Protein AF-A0AA40G8F6-F1 (afdb_monomer)

Solvent-accessible surface area (backbone atoms only — not comparable to full-atom values): 8989 Å² total; per-residue (Å²): 82,66,66,42,16,32,50,40,32,48,75,72,39,63,68,56,96,83,71,46,75,65,54,56,46,56,54,24,53,78,80,39,62,76,85,52,45,80,76,54,57,58,68,60,18,50,58,47,24,55,72,46,55,87,58,47,51,73,54,27,50,50,51,45,51,50,56,50,64,70,40,86,66,68,76,36,51,76,40,75,30,31,43,88,83,57,88,92,52,70,51,58,30,30,41,34,40,45,97,65,30,42,31,39,22,40,66,85,80,64,47,74,76,48,75,44,44,56,92,32,51,76,47,74,48,82,47,94,43,34,42,36,39,35,32,52,46,101,90,52,74,47,81,46,60,35,35,28,95,58,54,76,60,68,82,79,112

pLDDT: mean 87.46, std 9.04, range [50.69, 96.69]

Secondary structure (DSSP, 8-state):
-HHHHHHHHHHH-S--TT--HHHHHHHHHHHS-TTTSTT--HHHHHHHHHHTTT--HHHHHHHHHHHHHTSTTTT-EEEEEE-SS-TTS-SEEEEEE-SSEEEEEETTT--EEEEEEGGGEEEEEE-SSEEEEEEEETTEEEEEEEE-S-GGGGGG-

Sequence (157 aa):
MMLTALQAQLELGDCEDAISDHDYRTISSHCLPTRLVPSLCIEGVLQHHQSLRGMTPPEAKKAFLNLIQSWPLHRATIFDVMQSFTSNWPRVLWLAIDQQGLHLLEHRSRNTLCTYEYSSILSYSPAVSCLMIITGTDKKQSKVILTTSQVISFFFT

Radius of gyration: 20.99 Å; Cα contacts (8 Å, |Δi|>4): 241; chains: 1; bounding box: 42×30×56 Å

Nearest PDB structures (foldseek):
  5xbf-assembly1_A  TM=6.988E-01  e=5.834E-11  Homo sapiens
  5mv9-assembly1_A  TM=7.185E-01  e=4.589E-10  Homo sapiens
  6vgu-assembly1_A  TM=8.161E-01  e=5.091E-09  Mus musculus
  5mv7-assembly1_A  TM=7.018E-01  e=8.618E-10  Homo sapiens
  5mv8-assembly1_A  TM=6.959E-01  e=1.023E-09  Homo sapiens

InterPro domains:
  IPR000299 FERM domain [PS50057] (1-157)
  IPR011993 PH-like domain superfamily [G3DSA:2.30.29.30] (76-153)
  IPR014352 FERM/acyl-CoA-binding protein superfamily [G3DSA:1.20.80.10] (1-71)
  IPR019748 FERM central domain [PF00373] (1-79)
  IPR019748 FERM central domain [cd14473] (2-71)
  IPR035963 FERM superfamily, second domain [SSF47031] (2-73)
  IPR051724 Actin-based Motor Myosin [PTHR46049] (44-152)

Structure (mmCIF, N/CA/C/O backbone):
data_AF-A0AA40G8F6-F1
#
_entr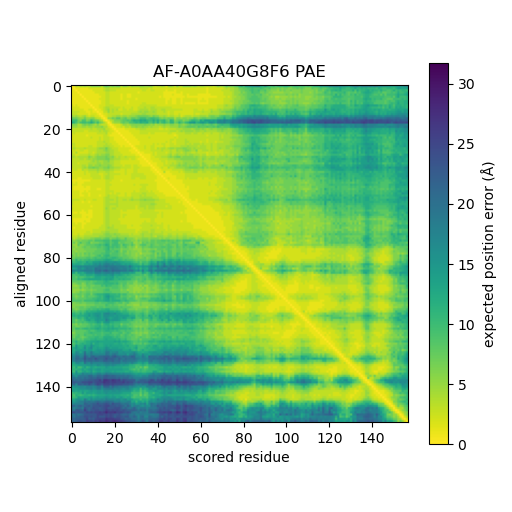y.id   AF-A0AA40G8F6-F1
#
loop_
_atom_site.group_PDB
_atom_site.id
_atom_site.type_symbol
_atom_site.label_atom_id
_atom_site.label_alt_id
_atom_site.label_comp_id
_atom_site.label_asym_id
_atom_site.label_entity_id
_atom_site.label_seq_id
_atom_site.pdbx_PDB_ins_code
_atom_site.Cartn_x
_atom_site.Cartn_y
_atom_site.Cartn_z
_atom_site.occupancy
_atom_site.B_iso_or_equiv
_atom_site.auth_seq_id
_atom_site.auth_comp_id
_atom_site.auth_asym_id
_atom_site.auth_atom_id
_atom_site.pdbx_PDB_model_num
ATOM 1 N N . MET A 1 1 ? 4.322 -5.928 -13.473 1.00 90.44 1 MET A N 1
ATOM 2 C CA . MET A 1 1 ? 4.584 -5.677 -14.907 1.00 90.44 1 MET A CA 1
ATOM 3 C C . MET A 1 1 ? 4.912 -4.208 -15.143 1.00 90.44 1 MET A C 1
ATOM 5 O O . MET A 1 1 ? 6.088 -3.923 -15.283 1.00 90.44 1 MET A O 1
ATOM 9 N N . MET A 1 2 ? 3.953 -3.271 -15.065 1.00 94.75 2 MET A N 1
ATOM 10 C CA . MET A 1 2 ? 4.214 -1.838 -15.326 1.00 94.75 2 MET A CA 1
ATOM 11 C C . MET A 1 2 ? 5.338 -1.214 -14.472 1.00 94.75 2 MET A C 1
ATOM 13 O O . MET A 1 2 ? 6.185 -0.519 -15.013 1.00 94.75 2 MET A O 1
ATOM 17 N N . LEU A 1 3 ? 5.406 -1.496 -13.162 1.00 94.50 3 LEU A N 1
ATOM 18 C CA . LEU A 1 3 ? 6.511 -0.998 -12.322 1.00 94.50 3 LEU A CA 1
ATOM 19 C C . LEU A 1 3 ? 7.887 -1.439 -12.823 1.00 94.50 3 LEU A C 1
ATOM 21 O O . LEU A 1 3 ? 8.806 -0.634 -12.865 1.00 94.50 3 LEU A O 1
ATOM 25 N N . THR A 1 4 ? 8.014 -2.706 -13.219 1.00 94.88 4 THR A N 1
ATOM 26 C CA . THR A 1 4 ? 9.261 -3.245 -13.764 1.00 94.88 4 THR A CA 1
ATOM 27 C C . THR A 1 4 ? 9.594 -2.609 -15.108 1.00 94.88 4 THR A C 1
ATOM 29 O O . THR A 1 4 ? 10.755 -2.321 -15.347 1.00 94.88 4 THR A O 1
ATOM 32 N N . ALA A 1 5 ? 8.597 -2.341 -15.955 1.00 96.00 5 ALA A N 1
ATOM 33 C CA . ALA A 1 5 ? 8.808 -1.649 -17.226 1.00 96.00 5 ALA A CA 1
ATOM 34 C C . ALA A 1 5 ? 9.289 -0.202 -17.020 1.00 96.00 5 ALA A C 1
ATOM 36 O O . ALA A 1 5 ? 10.236 0.226 -17.666 1.00 96.00 5 ALA A O 1
ATOM 37 N N . LEU A 1 6 ? 8.694 0.529 -16.072 1.00 96.69 6 LEU A N 1
ATOM 38 C CA . LEU A 1 6 ? 9.132 1.880 -15.701 1.00 96.69 6 LEU A CA 1
ATOM 39 C C . LEU A 1 6 ? 10.528 1.885 -15.062 1.00 96.69 6 LEU A C 1
ATOM 41 O O . LEU A 1 6 ? 11.315 2.789 -15.327 1.00 96.69 6 LEU A O 1
ATOM 45 N N . GLN A 1 7 ? 10.845 0.877 -14.243 1.00 95.75 7 GLN A N 1
ATOM 46 C CA . GLN A 1 7 ? 12.183 0.707 -13.676 1.00 95.75 7 GLN A CA 1
ATOM 47 C C . GLN A 1 7 ? 13.212 0.356 -14.762 1.00 95.75 7 GLN A C 1
ATOM 49 O O . GLN A 1 7 ? 14.319 0.880 -14.733 1.00 95.75 7 GLN A O 1
ATOM 54 N N . ALA A 1 8 ? 12.842 -0.471 -15.744 1.00 94.56 8 ALA A N 1
ATOM 55 C CA . ALA A 1 8 ? 13.693 -0.787 -16.886 1.00 94.56 8 ALA A CA 1
ATOM 56 C C . ALA A 1 8 ? 13.959 0.455 -17.743 1.00 94.56 8 ALA A C 1
ATOM 58 O O . ALA A 1 8 ? 15.118 0.740 -18.015 1.00 94.56 8 ALA A O 1
ATOM 59 N N . GLN A 1 9 ? 12.932 1.259 -18.039 1.00 95.88 9 GLN A N 1
ATOM 60 C CA . GLN A 1 9 ? 13.098 2.533 -18.749 1.00 95.88 9 GLN A CA 1
ATOM 61 C C . GLN A 1 9 ? 14.025 3.496 -17.986 1.00 95.88 9 GLN A C 1
ATOM 63 O O . GLN A 1 9 ? 14.778 4.260 -18.585 1.00 95.88 9 GLN A O 1
ATOM 68 N N . LEU A 1 10 ? 13.980 3.473 -16.650 1.00 94.50 10 LEU A N 1
ATOM 69 C CA . LEU A 1 10 ? 14.823 4.314 -15.801 1.00 94.50 10 LEU A CA 1
ATOM 70 C C . LEU A 1 10 ? 16.293 3.863 -15.780 1.00 94.50 10 LEU A C 1
ATOM 72 O O . LEU A 1 10 ? 17.177 4.717 -15.743 1.00 94.50 10 LEU A O 1
ATOM 76 N N . GLU A 1 11 ? 16.550 2.553 -15.753 1.00 92.62 11 GLU A N 1
ATOM 77 C CA . GLU A 1 11 ? 17.901 1.983 -15.634 1.00 92.62 11 GLU A CA 1
ATOM 78 C C . GLU A 1 11 ? 18.586 1.756 -16.990 1.00 92.62 11 GLU A C 1
ATOM 80 O O . GLU A 1 11 ? 19.789 1.985 -17.107 1.00 92.62 11 GLU A O 1
ATOM 85 N N . LEU A 1 12 ? 17.835 1.316 -18.002 1.00 90.88 12 LEU A N 1
ATOM 86 C CA . LEU A 1 12 ? 18.343 0.912 -19.317 1.00 90.88 12 LEU A CA 1
ATOM 87 C C . LEU A 1 12 ? 18.024 1.918 -20.434 1.00 90.88 12 LEU A C 1
ATOM 89 O O . LEU A 1 12 ? 18.681 1.887 -21.470 1.00 90.88 12 LEU A O 1
ATOM 93 N N . GLY A 1 13 ? 17.059 2.821 -20.235 1.00 90.81 13 GLY A N 1
ATOM 94 C CA . GLY A 1 13 ? 16.551 3.689 -21.302 1.00 90.81 13 GLY A CA 1
ATOM 95 C C . GLY A 1 13 ? 15.536 2.970 -22.190 1.00 90.81 13 GLY A C 1
ATOM 96 O O . GLY A 1 13 ? 14.836 2.084 -21.719 1.00 90.81 13 GLY A O 1
ATOM 97 N N . ASP A 1 14 ? 15.432 3.370 -23.459 1.00 92.56 14 ASP A N 1
ATOM 98 C CA . ASP A 1 14 ? 14.458 2.790 -24.389 1.00 92.56 14 ASP A CA 1
ATOM 99 C C . ASP A 1 14 ? 14.663 1.279 -24.588 1.00 92.56 14 ASP A C 1
ATOM 101 O O . ASP A 1 14 ? 15.783 0.774 -24.619 1.00 92.56 14 ASP A O 1
ATOM 105 N N . CYS A 1 15 ? 13.559 0.553 -24.779 1.00 89.06 15 CYS A N 1
ATOM 106 C CA . CYS A 1 15 ? 13.601 -0.880 -25.043 1.00 89.06 15 CYS A CA 1
ATOM 107 C C . CYS A 1 15 ? 14.349 -1.201 -26.352 1.00 89.06 15 CYS A C 1
ATOM 109 O O . CYS A 1 15 ? 13.868 -0.877 -27.440 1.00 89.06 15 CYS A O 1
ATOM 111 N N . GLU A 1 16 ? 15.471 -1.914 -26.239 1.00 83.25 16 GLU A N 1
ATOM 112 C CA . GLU A 1 16 ? 16.251 -2.457 -27.358 1.00 83.25 16 GLU A CA 1
ATOM 113 C C . GLU A 1 16 ? 16.107 -3.987 -27.455 1.00 83.25 16 GLU A C 1
ATOM 115 O O . GLU A 1 16 ? 15.817 -4.661 -26.465 1.00 83.25 16 GLU A O 1
ATOM 120 N N . ASP A 1 17 ? 16.365 -4.555 -28.638 1.00 73.50 17 ASP A N 1
ATOM 121 C CA . ASP A 1 17 ? 16.256 -6.004 -28.895 1.00 73.50 17 ASP A CA 1
ATOM 122 C C . ASP A 1 17 ? 17.283 -6.852 -28.114 1.00 73.50 17 ASP A C 1
ATOM 124 O O . ASP A 1 17 ? 17.166 -8.074 -28.047 1.00 73.50 17 ASP A O 1
ATOM 128 N N . ALA A 1 18 ? 18.298 -6.219 -27.518 1.00 78.06 18 ALA A N 1
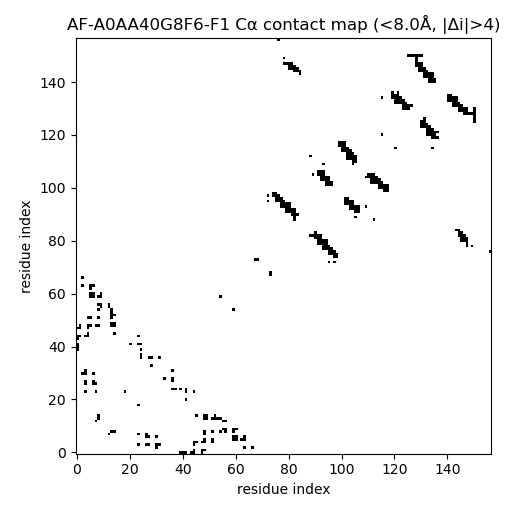ATOM 129 C CA . ALA A 1 18 ? 19.367 -6.891 -26.781 1.00 78.06 18 ALA A CA 1
ATOM 130 C C . ALA A 1 18 ? 19.030 -7.194 -25.308 1.00 78.06 18 ALA A C 1
ATOM 132 O O . ALA A 1 18 ? 19.803 -7.891 -24.649 1.00 78.06 18 ALA A O 1
ATOM 133 N N . ILE A 1 19 ? 17.915 -6.680 -24.772 1.00 82.94 19 ILE A N 1
ATOM 134 C CA . ILE A 1 19 ? 17.568 -6.851 -23.353 1.00 82.94 19 ILE A CA 1
ATOM 135 C C . ILE A 1 19 ? 17.064 -8.277 -23.122 1.00 82.94 19 ILE A C 1
ATOM 137 O O . ILE A 1 19 ? 16.036 -8.683 -23.665 1.00 82.94 19 ILE A O 1
ATOM 141 N N . SER A 1 20 ? 17.772 -9.037 -22.288 1.00 87.06 20 SER A N 1
ATOM 142 C CA . SER A 1 20 ? 17.421 -10.424 -22.000 1.00 87.06 20 SER A CA 1
ATOM 143 C C . SER A 1 20 ? 16.356 -10.540 -20.907 1.00 87.06 20 SER A C 1
ATOM 145 O O . SER A 1 20 ? 16.195 -9.675 -20.042 1.00 87.06 20 SER A O 1
ATOM 147 N N . ASP A 1 21 ? 15.672 -11.684 -20.866 1.00 88.62 21 ASP A N 1
ATOM 148 C CA . ASP A 1 21 ? 14.757 -12.024 -19.771 1.00 88.62 21 ASP A CA 1
ATOM 149 C C . ASP A 1 21 ? 15.435 -11.976 -18.393 1.00 88.62 21 ASP A C 1
ATOM 151 O O . ASP A 1 21 ? 14.791 -11.677 -17.382 1.00 88.62 21 ASP A O 1
ATOM 155 N N . HIS A 1 22 ? 16.733 -12.287 -18.337 1.00 88.44 22 HIS A N 1
ATOM 156 C CA . HIS A 1 22 ? 17.507 -12.233 -17.102 1.00 88.44 22 HIS A CA 1
ATOM 157 C C . HIS A 1 22 ? 17.640 -10.794 -16.591 1.00 88.44 22 HIS A C 1
ATOM 159 O O . HIS A 1 22 ? 17.483 -10.563 -15.391 1.00 88.44 22 HIS A O 1
ATOM 165 N N . ASP A 1 23 ? 17.826 -9.828 -17.490 1.00 90.88 23 ASP A N 1
ATOM 166 C CA . ASP A 1 23 ? 17.951 -8.411 -17.140 1.00 90.88 23 ASP A CA 1
ATOM 167 C C . ASP A 1 23 ? 16.649 -7.884 -16.535 1.00 90.88 23 ASP A C 1
ATOM 169 O O . ASP A 1 23 ? 16.657 -7.302 -15.449 1.00 90.88 23 ASP A O 1
ATOM 173 N N . TYR A 1 24 ? 15.500 -8.195 -17.148 1.00 91.94 24 TYR A N 1
ATOM 174 C CA . TYR A 1 24 ? 14.199 -7.823 -16.583 1.00 91.94 24 TYR A CA 1
ATOM 175 C C . TYR A 1 24 ? 13.951 -8.448 -15.211 1.00 91.94 24 TYR A C 1
ATOM 177 O O . TYR A 1 24 ? 13.346 -7.811 -14.344 1.00 91.94 24 TYR A O 1
ATOM 185 N N . ARG A 1 25 ? 14.415 -9.680 -14.974 1.00 91.88 25 ARG A N 1
ATOM 186 C CA . ARG A 1 25 ? 14.299 -10.315 -13.654 1.00 91.88 25 ARG A CA 1
ATOM 187 C C . ARG A 1 25 ? 15.182 -9.625 -12.622 1.00 91.88 25 ARG A C 1
ATOM 189 O O . ARG A 1 25 ? 14.695 -9.359 -11.521 1.00 91.88 25 ARG A O 1
ATOM 196 N N . THR A 1 26 ? 16.409 -9.272 -12.982 1.00 91.94 26 THR A N 1
ATOM 197 C CA . THR A 1 26 ? 17.320 -8.509 -12.119 1.00 91.94 26 THR A CA 1
ATOM 198 C C . THR A 1 26 ? 16.720 -7.150 -11.762 1.00 91.94 26 THR A C 1
ATOM 200 O O . T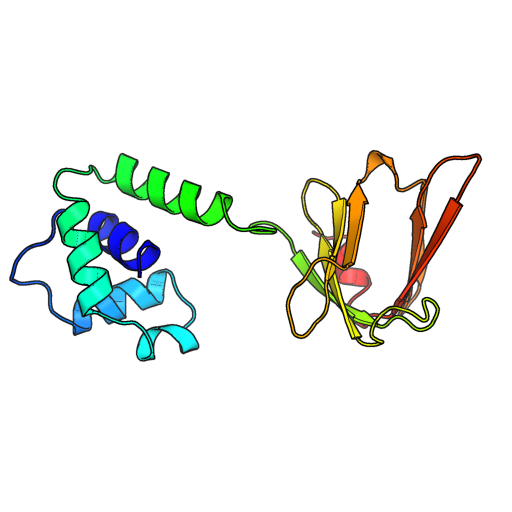HR A 1 26 ? 16.530 -6.866 -10.581 1.00 91.94 26 THR A O 1
ATOM 203 N N . ILE A 1 27 ? 16.262 -6.379 -12.748 1.00 92.81 27 ILE A N 1
ATOM 204 C CA . ILE A 1 27 ? 15.613 -5.073 -12.540 1.00 92.81 27 ILE A CA 1
ATOM 205 C C . ILE A 1 27 ? 14.347 -5.209 -11.690 1.00 92.81 27 ILE A C 1
ATOM 207 O O . ILE A 1 27 ? 14.075 -4.409 -10.791 1.00 92.81 27 ILE A O 1
ATOM 211 N N . SER A 1 28 ? 13.556 -6.259 -11.922 1.00 92.31 28 SER A N 1
ATOM 212 C CA . SER A 1 28 ? 12.354 -6.495 -11.125 1.00 92.31 28 SER A CA 1
ATOM 213 C C . SER A 1 28 ? 12.663 -6.733 -9.648 1.00 92.31 28 SER A C 1
ATOM 215 O O . SER A 1 28 ? 11.858 -6.351 -8.804 1.00 92.31 28 SER A O 1
ATOM 217 N N . SER A 1 29 ? 13.833 -7.287 -9.315 1.00 91.19 29 SER A N 1
ATOM 218 C CA . SER A 1 29 ? 14.252 -7.496 -7.926 1.00 91.19 29 SER A CA 1
ATOM 219 C C . SER A 1 29 ? 14.558 -6.192 -7.182 1.00 91.19 29 SER A C 1
ATOM 221 O O . SER A 1 29 ? 14.472 -6.164 -5.957 1.00 91.19 29 SER A O 1
ATOM 223 N N . HIS A 1 30 ? 14.833 -5.098 -7.904 1.00 90.06 30 HIS A N 1
ATOM 224 C CA . HIS A 1 30 ? 15.049 -3.775 -7.311 1.00 90.06 30 HIS A CA 1
ATOM 225 C C . HIS A 1 30 ? 13.740 -3.124 -6.843 1.00 90.06 30 HIS A C 1
ATOM 227 O O . HIS A 1 30 ? 13.748 -2.301 -5.929 1.00 90.06 30 HIS A O 1
ATOM 233 N N . CYS A 1 31 ? 12.609 -3.473 -7.466 1.00 90.44 31 CYS A N 1
ATOM 234 C CA . CYS A 1 31 ? 11.321 -2.814 -7.234 1.00 90.44 31 CYS A CA 1
ATOM 235 C C . CYS A 1 31 ? 10.205 -3.745 -6.735 1.00 90.44 31 CYS A C 1
ATOM 237 O O . CYS A 1 31 ? 9.161 -3.259 -6.299 1.00 90.44 31 CYS A O 1
ATOM 239 N N . LEU A 1 32 ? 10.396 -5.067 -6.780 1.00 91.62 32 LEU A N 1
ATOM 240 C CA . LEU A 1 32 ? 9.420 -6.065 -6.346 1.00 91.62 32 LEU A CA 1
ATOM 241 C C . LEU A 1 32 ? 10.001 -6.993 -5.269 1.00 91.62 32 LEU A C 1
ATOM 243 O O . LEU A 1 32 ? 11.179 -7.344 -5.310 1.00 91.62 32 LEU A O 1
ATOM 247 N N . PRO A 1 33 ? 9.161 -7.491 -4.343 1.00 89.12 33 PRO A N 1
ATOM 248 C CA . PRO A 1 33 ? 9.551 -8.553 -3.425 1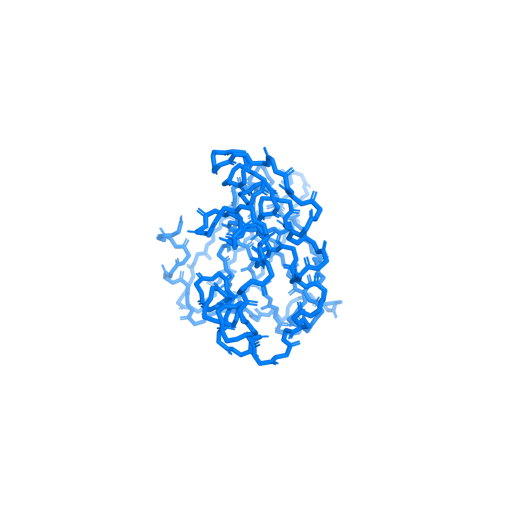.00 89.12 33 PRO A CA 1
ATOM 249 C C . PRO A 1 33 ? 10.066 -9.792 -4.165 1.00 89.12 33 PRO A C 1
ATOM 251 O O . PRO A 1 33 ? 9.449 -10.246 -5.131 1.00 89.12 3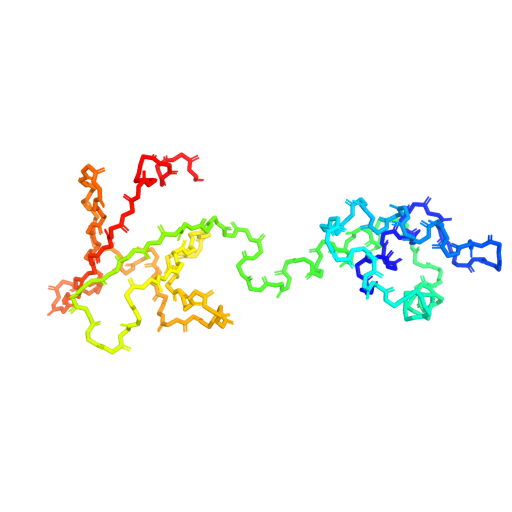3 PRO A O 1
ATOM 254 N N . THR A 1 34 ? 11.117 -10.419 -3.633 1.00 87.50 34 THR A N 1
ATOM 255 C CA . THR A 1 34 ? 11.760 -11.619 -4.208 1.00 87.50 34 THR A CA 1
ATOM 256 C C . THR A 1 34 ? 10.792 -12.767 -4.488 1.00 87.50 34 THR A C 1
ATOM 258 O O . THR A 1 34 ? 10.995 -13.528 -5.426 1.00 87.50 34 THR A O 1
ATOM 261 N N . ARG A 1 35 ? 9.696 -12.878 -3.727 1.00 89.56 35 ARG A N 1
ATOM 262 C CA . ARG A 1 35 ? 8.649 -13.889 -3.951 1.00 89.56 35 ARG A CA 1
ATOM 263 C C . ARG A 1 35 ? 7.822 -13.666 -5.220 1.00 89.56 35 ARG A C 1
ATOM 265 O O . ARG A 1 35 ? 7.255 -14.624 -5.729 1.00 89.56 35 ARG A O 1
ATOM 272 N N . LEU A 1 36 ? 7.720 -12.429 -5.705 1.00 87.69 36 LEU A N 1
ATOM 273 C CA . LEU A 1 36 ? 6.911 -12.076 -6.879 1.00 87.69 36 LEU A CA 1
ATOM 274 C C . LEU A 1 36 ? 7.720 -12.077 -8.180 1.00 87.69 36 LEU A C 1
ATOM 276 O O . LEU A 1 36 ? 7.143 -12.253 -9.253 1.00 87.69 36 LEU A O 1
ATOM 280 N N . VAL A 1 37 ? 9.043 -11.926 -8.086 1.00 89.31 37 VAL A N 1
ATOM 281 C CA . VAL A 1 37 ? 9.962 -11.916 -9.236 1.00 89.31 37 VAL A CA 1
ATOM 282 C C . VAL A 1 37 ? 9.850 -13.185 -10.103 1.00 89.31 37 VAL A C 1
ATOM 284 O O . VAL A 1 37 ? 9.753 -13.051 -11.325 1.00 89.31 37 VAL A O 1
ATOM 287 N N . PRO A 1 38 ? 9.784 -14.416 -9.548 1.00 89.00 38 PRO A N 1
ATOM 288 C CA . PRO A 1 38 ? 9.656 -15.625 -10.364 1.00 89.00 38 PRO A CA 1
ATOM 289 C C . PRO A 1 38 ? 8.348 -15.677 -11.162 1.00 89.00 38 PRO A C 1
ATOM 291 O O . PRO A 1 38 ? 8.353 -16.094 -12.316 1.00 89.00 38 PRO A O 1
ATOM 294 N N . SER A 1 39 ? 7.246 -15.202 -10.573 1.00 88.94 39 SER A N 1
ATOM 295 C CA . SER A 1 39 ? 5.908 -15.189 -11.185 1.00 88.94 39 SER A CA 1
ATOM 296 C C . SER A 1 39 ? 5.675 -14.054 -12.189 1.00 88.94 39 SER A C 1
ATOM 298 O O . SER A 1 39 ? 4.574 -13.914 -12.718 1.00 88.94 39 SER A O 1
ATOM 300 N N . LEU A 1 40 ? 6.675 -13.205 -12.430 1.00 91.19 40 LEU A N 1
ATOM 301 C CA . LEU A 1 40 ? 6.543 -12.066 -13.328 1.00 91.19 40 LEU A CA 1
ATOM 302 C C . LEU A 1 40 ? 6.453 -12.525 -14.791 1.00 91.19 40 LEU A C 1
ATOM 304 O O . LEU A 1 40 ? 7.337 -13.222 -15.288 1.00 91.19 40 LEU A O 1
ATOM 308 N N . CYS A 1 41 ? 5.405 -12.082 -15.490 1.00 93.25 41 CYS A N 1
ATOM 309 C CA . CYS A 1 41 ? 5.287 -12.236 -16.937 1.00 93.25 41 CYS A CA 1
ATOM 310 C C . CYS A 1 41 ? 6.232 -11.249 -17.636 1.00 93.25 41 CYS A C 1
ATOM 312 O O . CYS A 1 41 ? 5.954 -10.048 -17.669 1.00 93.25 41 CYS A O 1
ATOM 314 N N . ILE A 1 42 ? 7.354 -11.754 -18.153 1.00 92.12 42 ILE A N 1
ATOM 315 C CA . ILE A 1 42 ? 8.390 -10.936 -18.801 1.00 92.12 42 ILE A CA 1
ATOM 316 C C . ILE A 1 42 ? 7.899 -10.377 -20.137 1.00 92.12 42 ILE A C 1
ATOM 318 O O . ILE A 1 42 ? 8.118 -9.204 -20.412 1.00 92.12 42 ILE A O 1
ATOM 322 N N . GLU A 1 43 ? 7.134 -11.152 -20.905 1.00 91.44 43 GLU A N 1
ATOM 323 C CA . GLU A 1 43 ? 6.5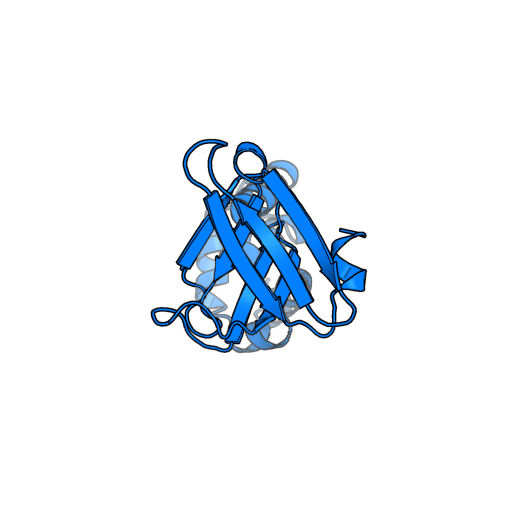36 -10.685 -22.160 1.00 91.44 43 GLU A CA 1
ATOM 324 C C . GLU A 1 43 ? 5.648 -9.447 -21.944 1.00 91.44 43 GLU A C 1
ATOM 326 O O . GLU A 1 43 ? 5.755 -8.458 -22.666 1.00 91.44 43 GLU A O 1
ATOM 331 N N . GLY A 1 44 ? 4.837 -9.440 -20.882 1.00 93.38 44 GLY A N 1
ATOM 332 C CA . GLY A 1 44 ? 4.037 -8.268 -20.520 1.00 93.38 44 GLY A CA 1
ATOM 333 C C . GLY A 1 44 ? 4.884 -7.075 -20.060 1.00 93.38 44 GLY A C 1
ATOM 334 O O . GLY A 1 44 ? 4.518 -5.926 -20.300 1.00 93.38 44 GLY A O 1
ATOM 335 N N . VAL A 1 45 ? 6.030 -7.316 -19.410 1.00 94.44 45 VAL A N 1
ATOM 3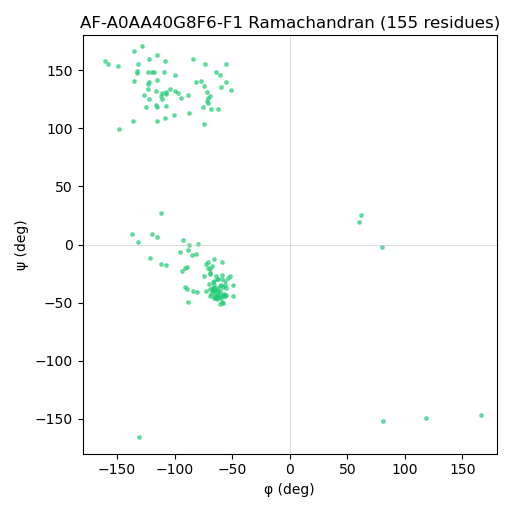36 C CA . VAL A 1 45 ? 6.989 -6.248 -19.072 1.00 94.44 45 VAL A CA 1
ATOM 337 C C . VAL A 1 45 ? 7.590 -5.650 -20.341 1.00 94.44 45 VAL A C 1
ATOM 339 O O . VAL A 1 45 ? 7.601 -4.429 -20.458 1.00 94.44 45 VAL A O 1
ATOM 342 N N . LEU A 1 46 ? 8.017 -6.485 -21.291 1.00 93.25 46 LEU A N 1
ATOM 343 C CA . LEU A 1 46 ? 8.571 -6.065 -22.579 1.00 93.25 46 LEU A CA 1
ATOM 344 C C . LEU A 1 46 ? 7.577 -5.191 -23.353 1.00 93.25 46 LEU A C 1
ATOM 346 O O . LEU A 1 46 ? 7.925 -4.089 -23.763 1.00 93.25 46 LEU A O 1
ATOM 350 N N . GLN A 1 47 ? 6.325 -5.638 -23.489 1.00 93.94 47 GLN A N 1
ATOM 351 C CA . GLN A 1 47 ? 5.273 -4.878 -24.176 1.00 93.94 47 GLN A CA 1
ATOM 352 C C . GLN A 1 47 ? 5.059 -3.495 -23.547 1.00 93.94 47 GLN A C 1
ATOM 354 O O . GLN A 1 47 ? 4.963 -2.487 -24.248 1.00 93.94 47 GLN A O 1
ATOM 359 N N . HIS A 1 48 ? 5.019 -3.424 -22.213 1.00 95.69 48 HIS A N 1
ATOM 360 C CA . HIS A 1 48 ? 4.930 -2.140 -21.526 1.00 95.69 48 HIS A CA 1
ATOM 361 C C . HIS A 1 48 ? 6.194 -1.299 -21.714 1.00 95.69 48 HIS A C 1
ATOM 363 O O . HIS A 1 48 ? 6.070 -0.102 -21.944 1.00 95.69 48 HIS A O 1
ATOM 369 N N . HIS A 1 49 ? 7.386 -1.890 -21.673 1.00 95.38 49 HIS A N 1
ATOM 370 C CA . HIS A 1 49 ? 8.641 -1.161 -21.853 1.00 95.38 49 HIS A CA 1
ATOM 371 C C . HIS A 1 49 ? 8.739 -0.542 -23.254 1.00 95.38 49 HIS A C 1
ATOM 373 O O . HIS A 1 49 ? 9.022 0.644 -23.385 1.00 95.38 49 HIS A O 1
ATOM 379 N N . GLN A 1 50 ? 8.368 -1.291 -24.295 1.00 94.69 50 GLN A N 1
ATOM 380 C CA . GLN A 1 50 ? 8.273 -0.785 -25.669 1.00 94.69 50 GLN A CA 1
ATOM 381 C C . GLN A 1 50 ? 7.308 0.404 -25.789 1.00 94.69 50 GLN A C 1
ATOM 383 O O . GLN A 1 50 ? 7.573 1.345 -26.536 1.00 94.69 50 GLN A O 1
ATOM 388 N N . SER A 1 51 ? 6.207 0.400 -25.028 1.00 95.25 51 SER A N 1
ATOM 389 C CA . SER A 1 51 ? 5.242 1.510 -25.022 1.00 95.25 51 SER A CA 1
ATOM 390 C C . SER A 1 51 ? 5.752 2.790 -24.346 1.00 95.25 51 SER A C 1
ATOM 392 O O . SER A 1 51 ? 5.156 3.848 -24.532 1.00 95.25 51 SER A O 1
ATOM 394 N N . LEU A 1 52 ? 6.846 2.710 -23.580 1.00 95.25 52 LEU A N 1
ATOM 395 C CA . LEU A 1 52 ? 7.466 3.843 -22.884 1.00 95.25 52 LEU A CA 1
ATOM 396 C C . LEU A 1 52 ? 8.570 4.520 -23.710 1.00 95.25 52 LEU A C 1
ATOM 398 O O . LEU A 1 52 ? 9.204 5.447 -23.216 1.00 95.25 52 L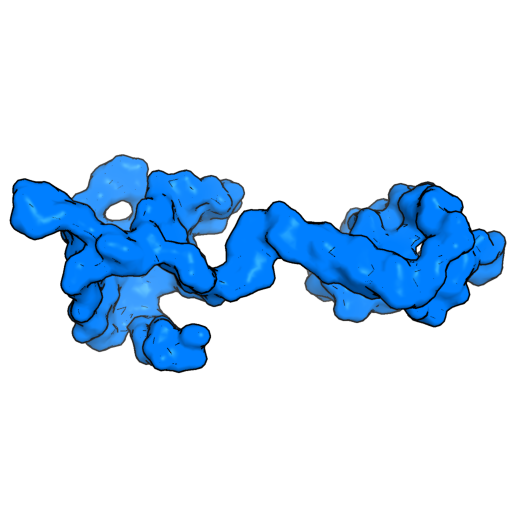EU A O 1
ATOM 402 N N . ARG A 1 53 ? 8.797 4.090 -24.956 1.00 94.69 53 ARG A N 1
ATOM 403 C CA . ARG A 1 53 ? 9.852 4.626 -25.823 1.00 94.69 53 ARG A CA 1
ATOM 404 C C . ARG A 1 53 ? 9.816 6.155 -25.912 1.00 94.69 53 ARG A C 1
ATOM 406 O O . ARG A 1 53 ? 8.767 6.749 -26.163 1.00 94.69 53 ARG A O 1
ATOM 413 N N . GLY A 1 54 ? 10.978 6.782 -25.766 1.00 94.44 54 GLY A N 1
ATOM 414 C CA . GLY A 1 54 ? 11.148 8.232 -25.759 1.00 94.44 54 GLY A CA 1
ATOM 415 C C . GLY A 1 54 ? 10.814 8.890 -24.419 1.00 94.44 54 GLY A C 1
ATOM 416 O O . GLY A 1 54 ? 10.989 10.101 -24.289 1.00 94.44 54 GLY A O 1
ATOM 417 N N . MET A 1 55 ? 10.365 8.126 -23.416 1.00 96.44 55 MET A N 1
ATOM 418 C CA . MET A 1 55 ? 10.181 8.631 -22.060 1.00 96.44 55 MET A CA 1
ATOM 419 C C . MET A 1 55 ? 11.542 8.862 -21.411 1.00 96.44 55 MET A C 1
ATOM 421 O O . MET A 1 55 ? 12.365 7.954 -21.277 1.00 96.44 55 MET A O 1
ATOM 425 N N . THR A 1 56 ? 11.768 10.089 -20.961 1.00 96.25 56 THR A N 1
ATOM 426 C CA . THR A 1 56 ? 13.029 10.459 -20.320 1.00 96.25 56 THR A CA 1
ATOM 427 C C . THR A 1 56 ? 13.132 9.860 -18.905 1.00 96.25 56 THR A C 1
ATOM 429 O O . THR A 1 56 ? 12.110 9.645 -18.245 1.00 96.25 56 THR A O 1
ATOM 432 N N . PRO A 1 57 ? 14.346 9.652 -18.356 1.00 94.50 57 PRO A N 1
ATOM 433 C CA . PRO A 1 57 ? 14.526 9.184 -16.978 1.00 94.50 57 PRO A CA 1
ATOM 434 C C . PRO A 1 57 ? 13.728 9.955 -15.901 1.00 94.50 57 PRO A C 1
ATOM 436 O O . PRO A 1 57 ? 13.122 9.310 -15.038 1.00 94.50 57 PRO A O 1
ATOM 439 N N . PRO A 1 58 ? 13.652 11.307 -15.898 1.00 96.25 58 PRO A N 1
ATOM 440 C CA . PRO A 1 58 ? 12.831 12.020 -14.917 1.00 96.25 58 PRO A CA 1
ATOM 441 C C . PRO A 1 58 ? 11.327 11.758 -15.084 1.00 96.25 58 PRO A C 1
ATOM 443 O O . PRO A 1 58 ? 10.614 11.682 -14.081 1.00 96.25 58 PRO A O 1
ATOM 446 N N . GLU A 1 59 ? 10.836 11.587 -16.313 1.00 96.56 59 GLU A N 1
ATOM 447 C CA . GLU A 1 59 ? 9.435 11.241 -16.577 1.00 96.56 59 GLU A CA 1
ATOM 448 C C . GLU A 1 59 ? 9.119 9.815 -16.124 1.00 96.56 59 GLU A C 1
ATOM 450 O O . GLU A 1 59 ? 8.123 9.617 -15.426 1.00 96.56 59 GLU A O 1
ATOM 455 N N . ALA A 1 60 ? 10.000 8.854 -16.419 1.00 96.00 60 ALA A N 1
ATOM 456 C CA . ALA A 1 60 ? 9.876 7.469 -15.966 1.00 96.00 60 ALA A CA 1
ATOM 457 C C . ALA A 1 60 ? 9.853 7.387 -14.436 1.00 96.00 60 ALA A C 1
ATOM 459 O O . ALA A 1 60 ? 8.954 6.777 -13.853 1.00 96.00 60 ALA A O 1
ATOM 460 N N . LYS A 1 61 ? 10.767 8.098 -13.761 1.00 95.19 61 LYS A N 1
ATOM 461 C CA . LYS A 1 61 ? 10.795 8.188 -12.294 1.00 95.19 61 LYS A CA 1
ATOM 462 C C . LYS A 1 61 ? 9.514 8.804 -11.732 1.00 95.19 61 LYS A C 1
ATOM 464 O O . LYS A 1 61 ? 8.972 8.306 -10.745 1.00 95.19 61 LYS A O 1
ATOM 469 N N . LYS A 1 62 ? 9.007 9.876 -12.348 1.00 95.88 62 LYS A N 1
ATOM 470 C CA . LYS A 1 62 ? 7.746 10.511 -11.940 1.00 95.88 62 LYS A CA 1
ATOM 471 C C . LYS A 1 62 ? 6.564 9.554 -12.109 1.00 95.88 62 LYS A C 1
ATOM 473 O O . LYS A 1 62 ? 5.768 9.415 -11.185 1.00 95.88 62 LYS A O 1
ATOM 478 N N . ALA A 1 63 ? 6.460 8.875 -13.249 1.00 96.12 63 ALA A N 1
ATOM 479 C CA . ALA A 1 63 ? 5.407 7.900 -13.519 1.00 96.12 63 ALA A CA 1
ATOM 480 C C . ALA A 1 63 ? 5.468 6.707 -12.551 1.00 96.12 63 ALA A C 1
ATOM 482 O O . ALA A 1 63 ? 4.435 6.299 -12.023 1.00 96.12 63 ALA A O 1
ATOM 483 N N . PHE A 1 64 ? 6.670 6.212 -12.242 1.00 95.06 64 PHE A N 1
ATOM 484 C CA . PHE A 1 64 ? 6.893 5.155 -11.254 1.00 95.06 64 PHE A CA 1
ATOM 485 C C . PHE A 1 64 ? 6.374 5.556 -9.867 1.00 95.06 64 PHE A C 1
ATOM 487 O O . PHE A 1 64 ? 5.596 4.826 -9.252 1.00 95.06 64 PHE A O 1
ATOM 494 N N . LEU A 1 65 ? 6.744 6.748 -9.391 1.00 94.00 65 LEU A N 1
ATOM 495 C CA . LEU A 1 65 ? 6.289 7.253 -8.094 1.00 94.00 65 LEU A CA 1
ATOM 496 C C . LEU A 1 65 ? 4.780 7.516 -8.072 1.00 94.00 65 LEU A C 1
ATOM 498 O O . LEU A 1 65 ? 4.130 7.187 -7.083 1.00 94.00 65 LEU A O 1
ATOM 502 N N . ASN A 1 66 ? 4.211 8.057 -9.150 1.00 93.88 66 ASN A N 1
ATOM 503 C CA . ASN A 1 66 ? 2.769 8.276 -9.265 1.00 93.88 66 ASN A CA 1
ATOM 504 C C . ASN A 1 66 ? 1.991 6.954 -9.231 1.00 93.88 66 ASN A C 1
ATOM 506 O O . ASN A 1 66 ? 0.943 6.873 -8.592 1.00 93.88 66 ASN A O 1
ATOM 510 N N . LEU A 1 67 ? 2.515 5.906 -9.874 1.00 93.38 67 LEU A N 1
ATOM 511 C CA . LEU A 1 67 ? 1.919 4.576 -9.832 1.00 93.38 67 LEU A CA 1
ATOM 512 C C . LEU A 1 67 ? 1.896 4.026 -8.402 1.00 93.38 67 LEU A C 1
ATOM 514 O O . LEU A 1 67 ? 0.851 3.558 -7.962 1.00 93.38 67 LEU A O 1
ATOM 518 N N . ILE A 1 68 ? 2.998 4.149 -7.656 1.00 90.12 68 ILE A N 1
ATOM 519 C CA . ILE A 1 68 ? 3.034 3.765 -6.235 1.00 90.12 68 ILE A CA 1
ATOM 520 C C . ILE A 1 68 ? 2.041 4.601 -5.421 1.00 90.12 68 ILE A C 1
ATOM 522 O O . ILE A 1 68 ? 1.291 4.047 -4.626 1.00 90.12 68 ILE A O 1
ATOM 526 N N . GLN A 1 69 ? 1.994 5.919 -5.631 1.00 87.25 69 GLN A N 1
ATOM 527 C CA . GLN A 1 69 ? 1.086 6.814 -4.904 1.00 87.25 69 GLN A CA 1
ATOM 528 C C . GLN A 1 69 ? -0.394 6.515 -5.159 1.00 87.25 69 GLN A C 1
ATOM 530 O O . GLN A 1 69 ? -1.220 6.735 -4.276 1.00 87.25 69 GLN A O 1
ATOM 535 N N . SER A 1 70 ? -0.730 6.000 -6.344 1.00 87.88 70 SER A N 1
ATOM 536 C CA . SER A 1 70 ? -2.096 5.592 -6.679 1.00 87.88 70 SER A CA 1
ATOM 537 C C . SER A 1 70 ? -2.585 4.384 -5.876 1.00 87.88 70 SER A C 1
ATOM 539 O O . SER A 1 70 ? -3.790 4.138 -5.812 1.00 87.88 70 SER A O 1
ATOM 541 N N . TRP A 1 71 ? -1.677 3.615 -5.267 1.00 86.81 71 TRP A N 1
ATOM 542 C CA . TRP A 1 71 ? -2.065 2.448 -4.495 1.00 86.81 71 TRP A CA 1
ATOM 543 C C . TRP A 1 71 ? -2.678 2.864 -3.155 1.00 86.81 71 TRP A C 1
ATOM 545 O O . TRP A 1 71 ? -2.139 3.739 -2.463 1.00 86.81 71 TRP A O 1
ATOM 555 N N . PRO A 1 72 ? -3.791 2.225 -2.751 1.00 81.44 72 PRO A N 1
ATOM 556 C CA . PRO A 1 72 ? -4.375 2.485 -1.448 1.00 81.44 72 PRO A CA 1
ATOM 557 C C . PRO A 1 72 ? -3.342 2.155 -0.372 1.00 81.44 72 PRO A C 1
ATOM 559 O O . PRO A 1 72 ? -2.673 1.124 -0.446 1.00 81.44 72 PRO A O 1
ATOM 562 N N . LEU A 1 73 ? -3.218 3.036 0.624 1.00 83.75 73 LEU A N 1
ATOM 563 C CA . LEU A 1 73 ? -2.344 2.832 1.781 1.00 83.75 73 LEU A CA 1
ATOM 564 C C . LEU A 1 73 ? -0.844 2.705 1.433 1.00 83.75 73 LEU A C 1
ATOM 566 O O . LEU A 1 73 ? -0.083 2.134 2.208 1.00 83.75 73 LEU A O 1
ATOM 570 N N . HIS A 1 74 ? -0.381 3.267 0.306 1.00 81.00 74 HIS A N 1
ATOM 571 C CA . HIS A 1 74 ? 1.025 3.183 -0.140 1.00 81.00 74 HIS A CA 1
ATOM 572 C C . HIS A 1 74 ? 2.066 3.755 0.847 1.00 81.00 74 HIS A C 1
ATOM 574 O O . HIS A 1 74 ? 3.261 3.512 0.695 1.00 81.00 74 HIS A O 1
ATOM 580 N N . ARG A 1 75 ? 1.622 4.537 1.837 1.00 85.31 75 ARG A N 1
ATOM 581 C CA . ARG A 1 75 ? 2.428 5.107 2.931 1.00 85.31 75 ARG A CA 1
ATOM 582 C C . ARG A 1 75 ? 1.954 4.663 4.310 1.00 85.31 75 ARG A C 1
ATOM 584 O O . ARG A 1 75 ? 2.392 5.227 5.306 1.00 85.31 75 ARG A O 1
ATOM 591 N N . ALA A 1 76 ? 1.037 3.705 4.372 1.00 88.50 76 ALA A N 1
ATOM 592 C CA . ALA A 1 76 ? 0.510 3.271 5.645 1.00 88.50 76 ALA A CA 1
ATOM 593 C C . ALA A 1 76 ? 1.463 2.281 6.312 1.00 88.50 76 ALA A C 1
ATOM 595 O O . ALA A 1 76 ? 1.983 1.371 5.662 1.00 88.50 76 ALA A O 1
ATOM 596 N N . THR A 1 77 ? 1.625 2.406 7.624 1.00 89.38 77 THR A N 1
ATOM 597 C CA . THR A 1 77 ? 2.239 1.346 8.424 1.00 89.38 77 THR A CA 1
ATOM 598 C C . THR A 1 77 ? 1.159 0.385 8.877 1.00 89.38 77 THR A C 1
ATOM 600 O O . THR A 1 77 ? 0.136 0.806 9.413 1.00 89.38 77 THR A O 1
ATOM 603 N N . ILE A 1 78 ? 1.373 -0.906 8.631 1.00 89.31 78 ILE A N 1
ATOM 604 C CA . ILE A 1 78 ? 0.385 -1.953 8.879 1.00 89.31 78 ILE A CA 1
ATOM 605 C C . ILE A 1 78 ? 0.802 -2.774 10.096 1.00 89.31 78 ILE A C 1
ATOM 607 O O . ILE A 1 78 ? 1.931 -3.256 10.165 1.00 89.31 78 ILE A O 1
ATOM 611 N N . PHE A 1 79 ? -0.136 -2.972 11.017 1.00 89.38 79 PHE A N 1
ATOM 612 C CA . PHE A 1 79 ? 0.044 -3.755 12.232 1.00 89.38 79 PHE A CA 1
ATOM 613 C C . PHE A 1 79 ? -0.984 -4.880 12.313 1.00 89.38 79 PHE A C 1
ATOM 615 O O . PHE A 1 79 ? -2.174 -4.669 12.067 1.00 89.38 79 PHE A O 1
ATOM 622 N N . ASP A 1 80 ? -0.537 -6.063 12.730 1.00 90.62 80 ASP A N 1
ATOM 623 C CA . ASP A 1 80 ? -1.435 -7.149 13.107 1.00 90.62 80 ASP A CA 1
ATOM 624 C C . ASP A 1 80 ? -2.129 -6.812 14.430 1.00 90.62 80 ASP A C 1
ATOM 626 O O . ASP A 1 80 ? -1.486 -6.575 15.463 1.00 90.62 80 ASP A O 1
ATOM 630 N N . VAL A 1 81 ? -3.460 -6.790 14.397 1.00 91.25 81 VAL A N 1
ATOM 631 C CA . VAL A 1 81 ? -4.298 -6.500 15.560 1.00 91.25 81 VAL A CA 1
ATOM 632 C C . VAL A 1 81 ? -5.404 -7.539 15.704 1.00 91.25 81 VAL A C 1
ATOM 634 O O . VAL A 1 81 ? -5.839 -8.182 14.749 1.00 91.25 81 VAL A O 1
ATOM 637 N N . MET A 1 82 ? -5.892 -7.695 16.927 1.00 91.12 82 MET A N 1
ATOM 638 C CA . MET A 1 82 ? -7.050 -8.515 17.247 1.00 91.12 82 MET A CA 1
ATOM 639 C C . MET A 1 82 ? -8.164 -7.666 17.846 1.00 91.12 82 MET A C 1
ATOM 641 O O . MET A 1 82 ? -7.898 -6.705 18.556 1.00 91.12 82 MET A O 1
ATOM 645 N N . GLN A 1 83 ? -9.416 -8.040 17.615 1.00 89.12 83 GLN A N 1
ATOM 646 C CA . GLN A 1 83 ? -10.577 -7.412 18.246 1.00 89.12 83 GLN A CA 1
ATOM 647 C C . GLN A 1 83 ? -11.522 -8.492 18.783 1.00 89.12 83 GLN A C 1
ATOM 649 O O . GLN A 1 83 ? -11.574 -9.596 18.243 1.00 89.12 83 GLN A O 1
ATOM 654 N N . SER A 1 84 ? -12.243 -8.196 19.867 1.00 83.44 84 SER A N 1
ATOM 655 C CA . SER A 1 84 ? -13.217 -9.131 20.471 1.00 83.44 84 SER A CA 1
ATOM 656 C C . SER A 1 84 ? -14.577 -8.493 20.778 1.00 83.44 84 SER A C 1
ATOM 658 O O . SER A 1 84 ? -15.436 -9.146 21.361 1.00 83.44 84 SER A O 1
ATOM 660 N N . PHE A 1 85 ? -14.767 -7.217 20.437 1.00 79.19 85 PHE A N 1
ATOM 661 C CA . PHE A 1 85 ? -15.898 -6.410 20.912 1.00 79.19 85 PHE A CA 1
ATOM 662 C C . PHE A 1 85 ? -16.897 -6.051 19.807 1.00 79.19 85 PHE A C 1
ATOM 664 O O . PHE A 1 85 ? -18.035 -5.703 20.112 1.00 79.19 85 PHE A O 1
ATOM 671 N N . THR A 1 86 ? -16.504 -6.173 18.540 1.00 81.00 86 THR A N 1
ATOM 672 C CA . THR A 1 86 ? -17.354 -5.892 17.383 1.00 81.00 86 THR A CA 1
ATOM 673 C C . THR A 1 86 ? -17.731 -7.209 16.706 1.00 81.00 86 THR A C 1
ATOM 675 O O . THR A 1 86 ? -16.899 -7.876 16.094 1.00 81.00 86 THR A O 1
ATOM 678 N N . SER A 1 87 ? -18.996 -7.612 16.833 1.00 79.31 87 SER A N 1
ATOM 679 C CA . SER A 1 87 ? -19.478 -8.940 16.417 1.00 79.31 87 SER A CA 1
ATOM 680 C C . SER A 1 87 ? -19.502 -9.169 14.904 1.00 79.31 87 SER A C 1
ATOM 682 O O . SER A 1 87 ? -19.430 -10.311 14.461 1.00 79.31 87 SER A O 1
ATOM 684 N N . ASN A 1 88 ? -19.597 -8.106 14.104 1.00 85.88 88 ASN A N 1
ATOM 685 C CA . ASN A 1 88 ? -19.628 -8.182 12.641 1.00 85.88 88 ASN A CA 1
ATOM 686 C C . ASN A 1 88 ? -18.231 -8.182 11.996 1.00 85.88 88 ASN A C 1
ATOM 688 O O . ASN A 1 88 ? -18.139 -8.235 10.771 1.00 85.88 88 ASN A O 1
ATOM 692 N N . TRP A 1 89 ? -17.157 -8.103 12.786 1.00 88.19 89 TRP A N 1
ATOM 693 C CA . TRP A 1 89 ? -15.786 -8.095 12.281 1.00 88.19 89 TRP A CA 1
ATOM 694 C C . TRP A 1 89 ? -15.051 -9.397 12.610 1.00 88.19 89 TRP A C 1
ATOM 696 O O . TRP A 1 89 ? -15.268 -9.983 13.673 1.00 88.19 89 TRP A O 1
ATOM 706 N N . PRO A 1 90 ? -14.120 -9.836 11.744 1.00 89.06 90 PRO A N 1
ATOM 707 C CA . PRO A 1 90 ? -13.185 -10.904 12.075 1.00 89.06 90 PRO A CA 1
ATOM 708 C C . PRO A 1 90 ? -12.389 -10.605 13.350 1.00 89.06 90 PRO A C 1
ATOM 710 O O . PRO A 1 90 ? -12.169 -9.450 13.718 1.00 89.06 90 PRO A O 1
ATOM 713 N N . ARG A 1 91 ? -11.915 -11.664 14.018 1.00 90.50 91 ARG A N 1
ATOM 714 C CA . ARG A 1 91 ? -11.100 -11.534 15.235 1.00 90.50 91 ARG A CA 1
ATOM 715 C C . ARG A 1 91 ? -9.702 -10.987 14.953 1.00 90.50 91 ARG A C 1
ATOM 717 O O . ARG A 1 91 ? -9.166 -10.290 15.801 1.00 90.50 91 ARG A O 1
ATOM 724 N N . VAL A 1 92 ? -9.119 -11.324 13.802 1.00 91.19 92 VAL A N 1
ATOM 725 C CA . VAL A 1 92 ? -7.778 -10.893 13.378 1.00 91.19 92 VAL A CA 1
ATOM 726 C C . VAL A 1 92 ? -7.928 -9.923 12.217 1.00 91.19 92 VAL A C 1
ATOM 728 O O . VAL A 1 92 ? -8.566 -10.253 11.215 1.00 91.19 92 VAL A O 1
ATOM 731 N N . LEU A 1 93 ? -7.344 -8.740 12.362 1.00 93.06 93 LEU A N 1
ATOM 732 C CA . LEU A 1 93 ? -7.437 -7.627 11.427 1.00 93.06 93 LEU A CA 1
ATOM 733 C C . LEU A 1 93 ? -6.055 -7.010 11.211 1.00 93.06 93 LEU A C 1
ATOM 735 O O . LEU A 1 93 ? -5.119 -7.239 11.978 1.00 93.06 93 LEU A O 1
ATOM 739 N N . TRP A 1 94 ? -5.959 -6.174 10.187 1.00 92.94 94 TRP A N 1
ATOM 740 C CA . TRP A 1 94 ? -4.850 -5.248 10.019 1.00 92.94 94 TRP A CA 1
ATOM 741 C C . TRP A 1 94 ? -5.283 -3.841 10.389 1.00 92.94 94 TRP A C 1
ATOM 743 O O . TRP A 1 94 ? -6.339 -3.382 9.962 1.00 92.94 94 TRP A O 1
ATOM 753 N N . LEU A 1 95 ? -4.456 -3.159 11.173 1.00 91.75 95 LEU A N 1
ATOM 754 C CA . LEU A 1 95 ? -4.561 -1.727 11.399 1.00 91.75 95 LEU A CA 1
ATOM 755 C C . LEU A 1 95 ? -3.519 -1.039 10.524 1.00 91.75 95 LEU A C 1
ATOM 757 O O . LEU A 1 95 ? -2.326 -1.183 10.774 1.00 91.75 95 LEU A O 1
ATOM 761 N N . ALA A 1 96 ? -3.966 -0.312 9.508 1.00 92.81 96 ALA A N 1
ATOM 762 C CA . ALA A 1 96 ? -3.110 0.550 8.711 1.00 92.81 96 ALA A CA 1
ATOM 763 C C . ALA A 1 96 ? -3.210 1.991 9.221 1.00 92.81 96 ALA A C 1
ATOM 765 O O . ALA A 1 96 ? -4.310 2.506 9.413 1.00 92.81 96 ALA A O 1
ATOM 766 N N . ILE A 1 97 ? -2.065 2.627 9.446 1.00 90.94 97 ILE A N 1
ATOM 767 C CA . ILE A 1 97 ? -1.953 4.010 9.917 1.00 90.94 97 ILE A CA 1
ATOM 768 C C . ILE A 1 97 ? -1.264 4.821 8.835 1.00 90.94 97 ILE A C 1
ATOM 770 O O . ILE A 1 97 ? -0.132 4.498 8.476 1.00 90.94 97 ILE A O 1
ATOM 774 N N . ASP A 1 98 ? -1.925 5.853 8.320 1.00 90.88 98 ASP A N 1
ATOM 775 C CA . ASP A 1 98 ? -1.360 6.751 7.313 1.00 90.88 98 ASP A CA 1
ATOM 776 C C . ASP A 1 98 ? -1.546 8.236 7.686 1.00 90.88 98 ASP A C 1
ATOM 778 O O . ASP A 1 98 ? -1.831 8.582 8.834 1.00 90.88 98 ASP A O 1
ATOM 782 N N . GLN A 1 99 ? -1.335 9.138 6.723 1.00 88.19 99 GLN A N 1
ATOM 783 C CA . GLN A 1 99 ? -1.460 10.582 6.936 1.00 88.19 99 GLN A CA 1
ATOM 784 C C . GLN A 1 99 ? -2.918 11.056 7.118 1.00 88.19 99 GLN A C 1
ATOM 786 O O . GLN A 1 99 ? -3.141 12.142 7.650 1.00 88.19 99 GLN A O 1
ATOM 791 N N . GLN A 1 100 ? -3.909 10.281 6.676 1.00 88.69 100 GLN A N 1
ATOM 792 C CA . GLN A 1 100 ? -5.333 10.616 6.775 1.00 88.69 100 GLN A CA 1
ATOM 793 C C . GLN A 1 100 ? -5.946 10.082 8.071 1.00 88.69 100 GLN A C 1
ATOM 795 O O . GLN A 1 100 ? -6.795 10.750 8.674 1.00 88.69 100 GLN A O 1
ATOM 800 N N . GLY A 1 101 ? -5.513 8.903 8.522 1.00 91.06 101 GLY A N 1
ATOM 801 C CA . GLY A 1 101 ? -5.998 8.340 9.773 1.00 91.06 101 GLY A CA 1
ATOM 802 C C . GLY A 1 101 ? -5.679 6.867 9.982 1.00 91.06 101 GLY A C 1
ATOM 803 O O . GLY A 1 101 ? -4.630 6.349 9.597 1.00 91.06 101 GLY A O 1
ATOM 804 N N . LEU A 1 102 ? -6.614 6.205 10.661 1.00 92.12 102 LEU A N 1
ATOM 805 C CA . LEU A 1 102 ? -6.551 4.797 11.028 1.00 92.12 102 LEU A CA 1
ATOM 806 C C . LEU A 1 102 ? -7.535 3.997 10.178 1.00 92.12 102 LEU A C 1
ATOM 808 O O . LEU A 1 102 ? -8.724 4.307 10.130 1.00 92.12 102 LEU A O 1
ATOM 812 N N . HIS A 1 103 ? -7.069 2.914 9.572 1.00 92.75 103 HIS A N 1
ATOM 813 C CA . HIS A 1 103 ? -7.873 2.049 8.719 1.00 92.75 103 HIS A CA 1
ATOM 814 C C . HIS A 1 103 ? -7.837 0.627 9.262 1.00 92.75 103 HIS A C 1
ATOM 816 O O . HIS A 1 103 ? -6.765 0.052 9.440 1.00 92.75 103 HIS A O 1
ATOM 822 N N . LEU A 1 104 ? -9.006 0.040 9.509 1.00 91.81 104 LEU A N 1
ATOM 823 C CA . LEU A 1 104 ? -9.110 -1.382 9.822 1.00 91.81 104 LEU A CA 1
ATOM 824 C C . LEU A 1 104 ? -9.394 -2.150 8.545 1.00 91.81 104 LEU A C 1
ATOM 826 O O . LEU A 1 104 ? -10.360 -1.857 7.842 1.00 91.81 104 LEU A O 1
ATOM 830 N N . LEU A 1 105 ? -8.567 -3.149 8.267 1.00 93.31 105 LEU A N 1
ATOM 831 C CA . LEU A 1 105 ? -8.693 -4.016 7.112 1.00 93.31 105 LEU A CA 1
ATOM 832 C C . LEU A 1 105 ? -8.888 -5.463 7.538 1.00 93.31 105 LEU A C 1
ATOM 834 O O . LEU A 1 105 ? -8.333 -5.936 8.533 1.00 93.31 105 LEU A O 1
ATOM 838 N N . GLU A 1 106 ? -9.632 -6.199 6.725 1.00 90.75 106 GLU A N 1
ATOM 839 C CA . GLU A 1 106 ? -9.699 -7.646 6.850 1.00 90.75 106 GLU A CA 1
ATOM 840 C C . GLU A 1 106 ? -8.361 -8.285 6.445 1.00 90.75 106 GLU A C 1
ATOM 842 O O . GLU A 1 106 ? -7.859 -8.073 5.340 1.00 90.75 106 GLU A O 1
ATOM 847 N N . HIS A 1 107 ? -7.814 -9.137 7.315 1.00 84.81 107 HIS A N 1
ATOM 848 C CA . HIS A 1 107 ? -6.488 -9.746 7.150 1.00 84.81 107 HIS A CA 1
ATOM 849 C C . HIS A 1 107 ? -6.331 -10.570 5.851 1.00 84.81 107 HIS A C 1
ATOM 851 O O . HIS A 1 107 ? -5.232 -10.692 5.314 1.00 84.81 107 HIS A O 1
ATOM 857 N N . ARG A 1 108 ? -7.411 -11.173 5.326 1.00 81.75 108 ARG A N 1
ATOM 858 C CA . ARG A 1 108 ? -7.350 -12.018 4.116 1.00 81.75 108 ARG A CA 1
ATOM 859 C C . ARG A 1 108 ? -7.533 -11.225 2.822 1.00 81.75 108 ARG A C 1
ATOM 861 O O . ARG A 1 108 ? -6.762 -11.426 1.889 1.00 81.75 108 ARG A O 1
ATOM 868 N N . SER A 1 109 ? -8.562 -10.384 2.744 1.00 84.12 109 SER A N 1
ATOM 869 C CA . SER A 1 109 ? -8.924 -9.676 1.508 1.00 84.12 109 SER A CA 1
ATOM 870 C C . SER A 1 109 ? -8.228 -8.327 1.354 1.00 84.12 109 SER A C 1
ATOM 872 O O . SER A 1 109 ? -8.142 -7.820 0.240 1.00 84.12 109 SER A O 1
ATOM 874 N N . ARG A 1 110 ? -7.714 -7.752 2.452 1.00 84.06 110 ARG A N 1
ATOM 875 C CA . ARG A 1 110 ? -7.262 -6.353 2.530 1.00 84.06 110 ARG A CA 1
ATOM 876 C C . ARG A 1 110 ? -8.375 -5.345 2.241 1.00 84.06 110 ARG A C 1
ATOM 878 O O . ARG A 1 110 ? -8.089 -4.196 1.925 1.00 84.06 110 ARG A O 1
ATOM 885 N N . ASN A 1 111 ? -9.636 -5.757 2.356 1.00 87.81 111 ASN A N 1
ATOM 886 C CA . ASN A 1 111 ? -10.759 -4.839 2.252 1.00 87.81 111 ASN A CA 1
ATOM 887 C C . ASN A 1 111 ? -10.815 -3.961 3.500 1.00 87.81 111 ASN A C 1
ATOM 889 O O . ASN A 1 111 ? -10.777 -4.471 4.623 1.00 87.81 111 ASN A O 1
ATOM 893 N N . THR A 1 112 ? -10.941 -2.652 3.301 1.00 9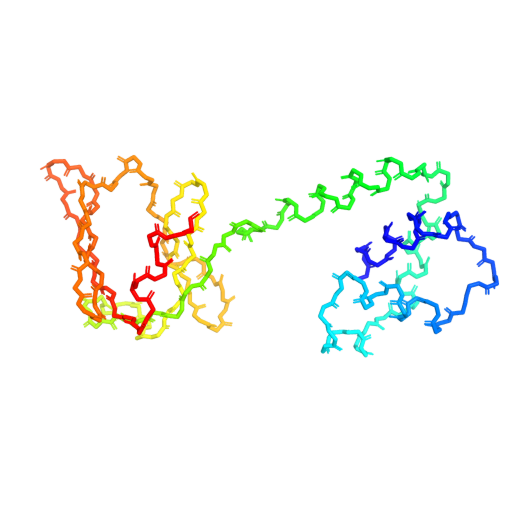0.81 112 THR A N 1
ATOM 894 C CA . THR A 1 112 ? -11.151 -1.696 4.388 1.00 90.81 112 THR A CA 1
ATOM 895 C C . THR A 1 112 ? -12.536 -1.905 4.997 1.00 90.81 112 THR A C 1
ATOM 897 O O . THR A 1 112 ? -13.550 -1.720 4.329 1.00 90.81 112 THR A O 1
ATOM 900 N N . LEU A 1 113 ? -12.577 -2.291 6.271 1.00 90.56 113 LEU A N 1
ATOM 901 C CA . LEU A 1 113 ? -13.798 -2.456 7.062 1.00 90.56 113 LEU A CA 1
ATOM 902 C C . LEU A 1 113 ? -14.297 -1.112 7.593 1.00 90.56 113 LEU A C 1
ATOM 904 O O . LEU A 1 113 ? -15.498 -0.848 7.593 1.00 90.56 113 LEU A O 1
ATOM 908 N N . CYS A 1 114 ? -13.375 -0.265 8.050 1.00 89.56 114 CYS A N 1
ATOM 909 C CA . CYS A 1 114 ? -13.676 1.097 8.467 1.00 89.56 114 CYS A CA 1
ATOM 910 C C . CYS A 1 114 ? -12.435 1.991 8.415 1.00 89.56 114 CYS A C 1
ATOM 912 O O . CYS A 1 114 ? -11.306 1.523 8.570 1.00 89.56 114 CYS A O 1
ATOM 914 N N . THR A 1 115 ? -12.679 3.290 8.270 1.00 91.50 115 THR A N 1
ATOM 915 C CA . THR A 1 115 ? -11.668 4.346 8.338 1.00 91.50 115 THR A CA 1
ATOM 916 C C . THR A 1 115 ? -12.071 5.338 9.420 1.00 91.50 115 THR A C 1
ATOM 918 O O . THR A 1 115 ? -13.223 5.769 9.465 1.00 91.50 115 THR A O 1
ATOM 921 N N . TYR A 1 116 ? -11.119 5.707 10.268 1.00 91.25 116 TYR A N 1
ATOM 922 C CA . TYR A 1 116 ? -11.238 6.771 11.253 1.00 91.25 116 TYR A CA 1
ATOM 923 C C . TYR A 1 116 ? -10.249 7.871 10.896 1.00 91.25 116 TYR A C 1
ATOM 925 O O . TYR A 1 116 ? -9.044 7.714 11.083 1.00 91.25 116 TYR A O 1
ATOM 933 N N . GLU A 1 117 ? -10.759 8.985 10.381 1.00 91.81 117 GLU A N 1
ATOM 934 C CA . GLU A 1 117 ? -9.952 10.185 10.163 1.00 91.81 117 GLU A CA 1
ATOM 935 C C . GLU A 1 117 ? -9.459 10.738 11.501 1.00 91.81 117 GLU A C 1
ATOM 937 O O . GLU A 1 117 ? -10.186 10.670 12.499 1.00 91.81 117 GLU A O 1
ATOM 942 N N . TYR A 1 118 ? -8.276 11.356 11.530 1.00 90.62 118 TYR A N 1
ATOM 943 C CA . TYR A 1 118 ? -7.741 11.959 12.760 1.00 90.62 118 TYR A CA 1
ATOM 944 C C . TYR A 1 118 ? -8.683 12.991 13.390 1.00 90.62 118 TYR A C 1
ATOM 946 O O . TYR A 1 118 ? -8.798 13.053 14.610 1.00 90.62 118 TYR A O 1
ATOM 954 N N . SER A 1 119 ? -9.414 13.741 12.563 1.00 89.50 119 SER A N 1
ATOM 955 C CA . SER A 1 119 ? -10.442 14.704 12.985 1.00 89.50 119 SER A CA 1
ATOM 956 C C . SER A 1 119 ? -11.570 14.073 13.814 1.00 89.50 119 SER A C 1
ATOM 958 O O . SER A 1 119 ? -12.209 14.756 14.611 1.00 89.50 119 SER A O 1
ATOM 960 N N . SER A 1 120 ? -11.817 12.775 13.629 1.00 90.25 120 SER A N 1
ATOM 961 C CA . SER A 1 120 ? -12.871 12.015 14.302 1.00 90.25 120 SER A CA 1
ATOM 962 C C . SER A 1 120 ? -12.392 11.281 15.555 1.00 90.25 120 SER A C 1
ATOM 964 O O . SER A 1 120 ? -13.211 10.685 16.256 1.00 90.25 120 SER A O 1
ATOM 966 N N . ILE A 1 121 ? -11.085 11.280 15.837 1.00 90.75 121 ILE A N 1
ATOM 967 C CA . ILE A 1 121 ? -10.506 10.609 17.003 1.00 90.75 121 ILE A CA 1
ATOM 968 C C . ILE A 1 121 ? -10.539 11.581 18.181 1.00 90.75 121 ILE A C 1
ATOM 970 O O . ILE A 1 121 ? -9.836 12.586 18.195 1.00 90.75 121 ILE A O 1
ATOM 974 N N . LEU A 1 122 ? -11.347 11.260 19.189 1.00 89.00 122 LEU A N 1
ATOM 975 C CA . LEU A 1 122 ? -11.495 12.085 20.388 1.00 89.00 122 LEU A CA 1
ATOM 976 C C . LEU A 1 122 ? -10.400 11.779 21.411 1.00 89.00 122 LEU A C 1
ATOM 978 O O . LEU A 1 122 ? -9.875 12.678 22.063 1.00 89.00 122 LEU A O 1
ATOM 982 N N . SER A 1 123 ? -10.057 10.501 21.570 1.00 88.12 123 SER A N 1
ATOM 983 C CA . SER A 1 123 ? -8.965 10.071 22.438 1.00 88.12 123 SER A CA 1
ATOM 984 C C . SER A 1 123 ? -8.483 8.667 22.090 1.00 88.12 123 SER A C 1
ATOM 986 O O . SER A 1 123 ? -9.203 7.857 21.499 1.00 88.12 123 SER A O 1
ATOM 988 N N . TYR A 1 124 ? -7.250 8.368 22.487 1.00 87.56 124 TYR A N 1
ATOM 989 C CA . TYR A 1 124 ? -6.687 7.027 22.449 1.00 87.56 124 TYR A CA 1
ATOM 990 C C . TYR A 1 124 ? -6.011 6.716 23.787 1.00 87.56 124 TYR A C 1
ATOM 992 O O . TYR A 1 124 ? -5.504 7.601 24.475 1.00 87.56 124 TYR A O 1
ATOM 1000 N N . SER A 1 125 ? -6.033 5.453 24.194 1.00 85.56 125 SER A N 1
ATOM 1001 C CA . SER A 1 125 ? -5.435 4.995 25.448 1.00 85.56 125 SER A CA 1
ATOM 1002 C C . SER A 1 125 ? -4.669 3.698 25.200 1.00 85.56 125 SER A C 1
ATOM 1004 O O . SER A 1 125 ? -5.296 2.653 24.986 1.00 85.56 125 SER A O 1
ATOM 1006 N N . PRO A 1 126 ? -3.326 3.749 25.188 1.00 80.81 126 PRO A N 1
ATOM 1007 C CA . PRO A 1 126 ? -2.507 2.554 25.097 1.00 80.81 126 PRO A CA 1
ATOM 1008 C C . PRO A 1 126 ? -2.447 1.837 26.452 1.00 80.81 126 PRO A C 1
ATOM 1010 O O . PRO A 1 126 ? -2.326 2.452 27.509 1.00 80.81 126 PRO A O 1
ATOM 1013 N N . ALA A 1 127 ? -2.490 0.515 26.405 1.00 78.56 127 ALA A N 1
ATOM 1014 C CA . ALA A 1 127 ? -2.182 -0.404 27.489 1.00 78.56 127 ALA A CA 1
ATOM 1015 C C . ALA A 1 127 ? -1.166 -1.439 26.980 1.00 78.56 127 ALA A C 1
ATOM 1017 O O . ALA A 1 127 ? -0.905 -1.522 25.783 1.00 78.56 127 ALA A O 1
ATOM 1018 N N . VAL A 1 128 ? -0.613 -2.255 27.881 1.00 73.00 128 VAL A N 1
ATOM 1019 C CA . VAL A 1 128 ? 0.513 -3.175 27.604 1.00 73.00 128 VAL A CA 1
ATOM 1020 C C . VAL A 1 128 ? 0.322 -4.036 26.345 1.00 73.00 128 VAL A C 1
ATOM 1022 O O . VAL A 1 128 ? 1.282 -4.304 25.633 1.00 73.00 128 VAL A O 1
ATOM 1025 N N . SER A 1 129 ? -0.909 -4.447 26.049 1.00 80.38 129 SER A N 1
ATOM 1026 C CA . SER A 1 129 ? -1.241 -5.267 24.877 1.00 80.38 129 SER A CA 1
ATOM 1027 C C . SER A 1 129 ? -2.506 -4.808 24.158 1.00 80.38 129 SER A C 1
ATOM 1029 O O . SER A 1 129 ? -2.992 -5.500 23.266 1.00 80.38 129 SER A O 1
ATOM 1031 N N . CYS A 1 130 ? -3.053 -3.650 24.528 1.00 83.06 130 CYS A N 1
ATOM 1032 C CA . CYS A 1 130 ? -4.317 -3.162 23.994 1.00 83.06 130 CYS A CA 1
ATOM 1033 C C . CYS A 1 130 ? -4.218 -1.685 23.626 1.00 83.06 130 CYS A C 1
ATOM 1035 O O . CYS A 1 130 ? -3.651 -0.890 24.363 1.00 83.06 130 CYS A O 1
ATOM 1037 N N . LEU A 1 131 ? -4.835 -1.310 22.517 1.00 86.00 131 LEU A N 1
ATOM 1038 C CA . LEU A 1 131 ? -5.059 0.060 22.103 1.00 86.00 131 LEU A CA 1
ATOM 1039 C C . LEU A 1 131 ? -6.565 0.309 22.099 1.00 86.00 131 LEU A C 1
ATOM 1041 O O . LEU A 1 131 ? -7.320 -0.341 21.375 1.00 86.00 131 LEU A O 1
ATOM 1045 N N . MET A 1 132 ? -7.002 1.244 22.931 1.00 88.94 132 MET A N 1
ATOM 1046 C CA . MET A 1 132 ? -8.374 1.729 22.930 1.00 88.94 132 MET A CA 1
ATOM 1047 C C . MET A 1 132 ? -8.436 3.046 22.169 1.00 88.94 132 MET A C 1
ATOM 1049 O O . MET A 1 132 ? -7.634 3.937 22.430 1.00 88.94 132 MET A O 1
ATOM 1053 N N . ILE A 1 133 ? -9.395 3.171 21.259 1.00 88.88 133 ILE A N 1
ATOM 1054 C CA . ILE A 1 133 ? -9.623 4.373 20.458 1.00 88.88 133 ILE A CA 1
ATOM 1055 C C . ILE A 1 133 ? -11.088 4.767 20.629 1.00 88.88 133 ILE A C 1
ATOM 1057 O O . ILE A 1 133 ? -11.986 3.933 20.476 1.00 88.88 133 ILE A O 1
ATOM 1061 N N . ILE A 1 134 ? -11.331 6.029 20.963 1.00 89.19 134 ILE A N 1
ATOM 1062 C CA . ILE A 1 134 ? -12.667 6.616 21.036 1.00 89.19 134 ILE A CA 1
ATOM 1063 C C . ILE A 1 134 ? -12.824 7.551 19.842 1.00 89.19 134 ILE A C 1
ATOM 1065 O O . ILE A 1 134 ? -12.067 8.509 19.688 1.00 89.19 134 ILE A O 1
ATOM 1069 N N . THR A 1 135 ? -13.803 7.258 18.992 1.00 87.94 135 THR A N 1
ATOM 1070 C CA . THR A 1 135 ? -14.072 7.995 17.754 1.00 87.94 135 THR A CA 1
ATOM 1071 C C . THR A 1 135 ? -15.491 8.550 17.731 1.00 87.94 135 THR A C 1
ATOM 1073 O O . THR A 1 135 ? -16.368 8.075 18.452 1.00 87.94 135 THR A O 1
ATOM 1076 N N . GLY A 1 136 ? -15.741 9.561 16.904 1.00 83.94 136 GLY A N 1
ATOM 1077 C CA . GLY A 1 136 ? -17.060 10.159 16.711 1.00 83.94 136 GLY A CA 1
ATOM 1078 C C . GLY A 1 136 ? -17.104 11.629 17.112 1.00 83.94 136 GLY A C 1
ATOM 1079 O O . GLY A 1 136 ? -16.126 12.352 16.981 1.00 83.94 136 GLY A O 1
ATOM 1080 N N . THR A 1 137 ? -18.269 12.078 17.572 1.00 75.31 137 THR A N 1
ATOM 1081 C CA . THR A 1 137 ? -18.482 13.459 18.040 1.00 75.31 137 THR A CA 1
ATOM 1082 C C . THR A 1 137 ? -18.813 13.452 19.527 1.00 75.31 137 THR A C 1
ATOM 1084 O O . THR A 1 137 ? -19.250 12.424 20.048 1.00 75.31 137 THR A O 1
ATOM 1087 N N . ASP A 1 138 ? -18.703 14.596 20.206 1.00 66.94 138 ASP A N 1
ATOM 1088 C CA . ASP A 1 138 ? -19.031 14.722 21.638 1.00 66.94 138 ASP A CA 1
ATOM 1089 C C . ASP A 1 138 ? -20.426 14.185 21.999 1.00 66.94 138 ASP A C 1
ATOM 1091 O O . ASP A 1 138 ? -20.659 13.728 23.114 1.00 66.94 138 ASP A O 1
ATOM 1095 N N . LYS A 1 139 ? -21.358 14.195 21.037 1.00 70.94 139 LYS A N 1
ATOM 1096 C CA . LYS A 1 139 ? -22.737 13.719 21.209 1.00 70.94 139 LYS A CA 1
ATOM 1097 C C . LYS A 1 139 ? -22.936 12.239 20.868 1.00 70.94 139 LYS A C 1
ATOM 1099 O O . LYS A 1 139 ? -23.932 11.657 21.291 1.00 70.94 139 LYS A O 1
ATOM 1104 N N . LYS A 1 140 ? -22.042 11.626 20.083 1.00 78.50 140 LYS A N 1
ATOM 1105 C CA . LYS A 1 140 ? -22.132 10.216 19.672 1.00 78.50 140 LYS A CA 1
ATOM 1106 C C . LYS A 1 140 ? -20.736 9.630 19.501 1.00 78.50 140 LYS A C 1
ATOM 1108 O O . LYS A 1 140 ? -20.099 9.813 18.463 1.00 78.50 140 LYS A O 1
ATOM 1113 N N . GLN A 1 141 ? -20.306 8.904 20.526 1.00 84.50 141 GLN A N 1
ATOM 1114 C CA . GLN A 1 141 ? -19.003 8.256 20.584 1.00 84.50 141 GLN A CA 1
ATOM 1115 C C . GLN A 1 141 ? -19.117 6.773 20.225 1.00 84.50 141 GLN A C 1
ATOM 1117 O O . GLN A 1 141 ? -20.103 6.108 20.542 1.00 84.50 141 GLN A O 1
ATOM 1122 N N . SER A 1 142 ? -18.088 6.257 19.567 1.00 84.19 142 SER A N 1
ATOM 1123 C CA . SER A 1 142 ? -17.874 4.846 19.271 1.00 84.19 142 SER A CA 1
ATOM 1124 C C . SER A 1 142 ? -16.541 4.426 19.867 1.00 84.19 142 SER A C 1
ATOM 1126 O O . SER A 1 142 ? -15.565 5.172 19.832 1.00 84.19 142 SER A O 1
ATOM 1128 N N . LYS A 1 143 ? -16.503 3.228 20.441 1.00 88.00 143 LYS A N 1
ATOM 1129 C CA . LYS A 1 143 ? -15.317 2.698 21.105 1.00 88.00 143 LYS A CA 1
ATOM 1130 C C . LYS A 1 143 ? -14.772 1.526 20.309 1.00 88.00 143 LYS A C 1
ATOM 1132 O O . LYS A 1 143 ? -15.497 0.570 20.052 1.00 88.00 143 LYS A O 1
ATOM 1137 N N . VAL A 1 144 ? -13.488 1.584 19.989 1.00 87.69 144 VAL A N 1
ATOM 1138 C CA . VAL A 1 144 ? -12.748 0.502 19.344 1.00 87.69 144 VAL A CA 1
ATOM 1139 C C . VAL A 1 144 ? -11.672 0.031 20.306 1.00 87.69 144 VAL A C 1
ATOM 1141 O O . VAL A 1 144 ? -10.958 0.837 20.899 1.00 87.69 144 VAL A O 1
ATOM 1144 N N . ILE A 1 145 ? -11.574 -1.280 20.497 1.00 89.25 145 ILE A N 1
ATOM 1145 C CA . ILE A 1 145 ? -10.538 -1.889 21.329 1.00 89.25 145 ILE A CA 1
ATOM 1146 C C . ILE A 1 145 ? -9.822 -2.920 20.475 1.00 89.25 145 ILE A C 1
ATOM 1148 O O . ILE A 1 145 ? -10.430 -3.886 20.012 1.00 89.25 145 ILE A O 1
ATOM 1152 N N . LEU A 1 146 ? -8.531 -2.691 20.286 1.00 89.88 146 LEU A N 1
ATOM 1153 C CA . LEU A 1 146 ? -7.635 -3.538 19.521 1.00 89.88 146 LEU A CA 1
ATOM 1154 C C . LEU A 1 146 ? -6.591 -4.120 20.465 1.00 89.88 146 LEU A C 1
ATOM 1156 O O . LEU A 1 146 ? -6.107 -3.434 21.356 1.00 89.88 146 LEU A O 1
ATOM 1160 N N . THR A 1 147 ? -6.223 -5.374 20.272 1.00 87.50 147 THR A N 1
ATOM 1161 C CA . THR A 1 147 ? -5.148 -6.047 20.998 1.00 87.50 147 THR A CA 1
ATOM 1162 C C . THR A 1 147 ? -4.000 -6.287 20.032 1.00 87.50 147 THR A C 1
ATOM 1164 O O . THR A 1 147 ? -4.215 -6.811 18.943 1.00 87.50 147 THR A O 1
ATOM 1167 N N . THR A 1 148 ? -2.779 -5.925 20.404 1.00 81.38 148 THR A N 1
ATOM 1168 C CA . THR A 1 148 ? -1.586 -6.206 19.598 1.00 81.38 148 THR A CA 1
ATOM 1169 C C . THR A 1 148 ? -0.370 -6.407 20.491 1.00 81.38 148 THR A C 1
ATOM 1171 O O . THR A 1 148 ? -0.309 -5.893 21.606 1.00 81.38 148 THR A O 1
ATOM 1174 N N . SER A 1 149 ? 0.604 -7.170 20.007 1.00 71.31 149 SER A N 1
ATOM 1175 C CA . SER A 1 149 ? 1.911 -7.323 20.650 1.00 71.31 149 SER A CA 1
ATOM 1176 C C . SER A 1 149 ? 2.868 -6.168 20.330 1.00 71.31 149 SER A C 1
ATOM 1178 O O . SER A 1 149 ? 3.932 -6.086 20.935 1.00 71.31 149 SER A O 1
ATOM 1180 N N . GLN A 1 150 ? 2.498 -5.271 19.407 1.00 67.00 150 GLN A N 1
ATOM 1181 C CA . GLN A 1 150 ? 3.361 -4.203 18.887 1.00 67.00 150 GLN A CA 1
ATOM 1182 C C . GLN A 1 150 ? 2.908 -2.794 19.315 1.00 67.00 150 GLN A C 1
ATOM 1184 O O . GLN A 1 150 ? 3.186 -1.821 18.621 1.00 67.00 150 GLN A O 1
ATOM 1189 N N . VAL A 1 151 ? 2.221 -2.653 20.461 1.00 58.16 151 VAL A N 1
ATOM 1190 C CA . VAL A 1 151 ? 1.613 -1.368 20.883 1.00 58.16 151 VAL A CA 1
ATOM 1191 C C . VAL A 1 151 ? 2.633 -0.224 20.941 1.00 58.16 151 VAL A C 1
ATOM 1193 O O . VAL A 1 151 ? 2.324 0.907 20.583 1.00 58.16 151 VAL A O 1
ATOM 1196 N N . ILE A 1 152 ? 3.862 -0.516 21.371 1.00 56.81 152 ILE A N 1
ATOM 1197 C CA . ILE A 1 152 ? 4.928 0.485 21.521 1.00 56.81 152 ILE A CA 1
ATOM 1198 C C . ILE A 1 152 ? 5.338 1.069 20.159 1.00 56.81 152 ILE A C 1
ATOM 1200 O O . ILE A 1 152 ? 5.679 2.246 20.076 1.00 56.81 152 ILE A O 1
ATOM 1204 N N . SER A 1 153 ? 5.248 0.285 19.083 1.00 59.38 153 SER A N 1
ATOM 1205 C CA . SER A 1 153 ? 5.639 0.707 17.737 1.00 59.38 153 SER A CA 1
ATOM 1206 C C . SER A 1 153 ? 4.667 1.704 17.099 1.00 59.38 153 SER A C 1
ATOM 1208 O O . SER A 1 153 ? 5.074 2.398 16.177 1.00 59.38 153 SER A O 1
ATOM 1210 N N . PHE A 1 154 ? 3.434 1.845 17.606 1.00 56.34 154 PHE A N 1
ATOM 1211 C CA . PHE A 1 154 ? 2.481 2.838 17.089 1.00 56.34 154 PHE A CA 1
ATOM 1212 C C . PHE A 1 154 ? 2.936 4.288 17.290 1.00 56.34 154 PHE A C 1
ATOM 1214 O O . PHE A 1 154 ? 2.534 5.159 16.527 1.00 56.34 154 PHE A O 1
ATOM 1221 N N . PHE A 1 155 ? 3.749 4.558 18.317 1.00 55.19 155 PHE A N 1
ATOM 1222 C CA . PHE A 1 155 ? 4.132 5.919 18.715 1.00 55.19 155 PHE A CA 1
ATOM 1223 C C . PHE A 1 155 ? 5.379 6.458 18.004 1.00 55.19 155 PHE A C 1
ATOM 1225 O O . PHE A 1 155 ? 5.741 7.613 18.218 1.00 55.19 155 PHE A O 1
ATOM 1232 N N . PHE A 1 156 ? 6.043 5.631 17.194 1.00 50.69 156 PHE A N 1
ATOM 1233 C CA . PHE A 1 156 ? 7.289 5.979 16.498 1.00 50.69 156 PHE A CA 1
ATOM 1234 C C . PHE A 1 156 ? 7.149 6.016 14.968 1.00 50.69 156 PHE A C 1
ATOM 1236 O O . PHE A 1 156 ? 8.153 6.167 14.273 1.00 50.69 156 PHE A O 1
ATOM 1243 N N . THR A 1 157 ? 5.926 5.866 14.462 1.00 50.78 157 THR A N 1
ATOM 1244 C CA . THR A 1 157 ? 5.553 6.034 13.048 1.00 50.78 157 THR A CA 1
ATOM 1245 C C . THR A 1 157 ? 4.967 7.405 12.801 1.00 50.78 157 THR A C 1
ATOM 1247 O O . THR A 1 157 ? 5.353 8.015 11.781 1.00 50.78 157 THR A O 1
#

Foldseek 3Di:
DLLLLLLCCLPPNADDPPQDPVNSLVSCVVPDPPVCSVVDDVVVSSVNNNVCHPPDNVNSVVVSVVVLVPDPLSPWDKFWKAFDPDPVDDRIWIWTQDPQGTFTARPPPRDTPDGAGPVFWPDWDDDQFKIWTWGHDPVDIDITIIGHNCSVVVVVD

Mean predicted aligned error: 7.94 Å

Organism: NCBI:txid60889